Protein AF-A5AGF2-F1 (afdb_monomer_lite)

Sequence (109 aa):
MPPEKVEVFKSLEGWASEWVLPLLKPVEQLWQPQDFLPDPTQPFDAFSEQVRELRDRTAELPDEYFVVLVGDMITEDALLTYQTMINTLDGVRDETGASASPWAKWTRS

Secondary structure (DSSP, 8-state):
--GGGHHHHHHTHHHHHHHTGGGSPPGGGS--GGGGS--TTS-HHHHHHHHHHHHHHHTTS-HHHHHHHHHHHHHHHTHHHHHHHHTTSTTTS-SSSS--SHHHHHHH-

InterPro domains:
  IPR005067 Fatty acid desaturase, type 2 [PF03405] (4-108)
  IPR005067 Fatty acid desaturase, type 2 [PTHR31155] (1-108)
  IPR009078 Ferritin-like superfamily [SSF47240] (1-108)
  IPR012348 Ribonucleotide reductase-like [G3DSA:1.10.620.20] (1-109)

Foldseek 3Di:
DPLVCLVVLVVCLVVCVVPVVVVDDDPVPDDDPCVVAQNPVDPPVSSVVRVVVVVVVCVPDDVVVVVVVVVVVVVVVCLVVVLVVLLVDRNLHDPPCDDPGSSSVSSVD

Structure (mmCIF, N/CA/C/O backbone):
data_AF-A5AGF2-F1
#
_entry.id   AF-A5AGF2-F1
#
loop_
_atom_site.group_PDB
_atom_site.id
_atom_site.type_symbol
_atom_site.label_atom_id
_atom_site.label_alt_id
_atom_site.label_comp_id
_atom_site.label_asym_id
_atom_site.label_entity_id
_atom_site.label_seq_id
_atom_site.pdbx_PDB_ins_code
_atom_site.Cartn_x
_atom_site.Cartn_y
_atom_site.Cartn_z
_atom_site.occupancy
_atom_site.B_iso_or_equiv
_atom_site.auth_seq_id
_atom_site.auth_comp_id
_atom_site.auth_asym_id
_atom_site.auth_atom_id
_atom_site.pdbx_PDB_model_num
ATOM 1 N N . MET A 1 1 ? -24.338 7.109 9.616 1.00 84.88 1 MET A N 1
ATOM 2 C CA . MET A 1 1 ? -24.878 5.877 10.256 1.00 84.88 1 MET A CA 1
ATOM 3 C C . MET A 1 1 ? -25.708 6.270 11.483 1.00 84.88 1 MET A C 1
ATOM 5 O O . MET A 1 1 ? -25.451 7.356 11.989 1.00 84.88 1 MET A O 1
ATOM 9 N N . PRO A 1 2 ? -26.701 5.491 11.971 1.00 92.25 2 PRO A N 1
ATOM 10 C CA . PRO A 1 2 ? -27.336 5.806 13.255 1.00 92.25 2 PRO A CA 1
ATOM 11 C C . PRO A 1 2 ? -26.282 5.913 14.376 1.00 92.25 2 PRO A C 1
ATOM 13 O O . PRO A 1 2 ? -25.438 5.012 14.454 1.00 92.25 2 PRO A O 1
ATOM 16 N N . PRO A 1 3 ? -26.276 6.981 15.199 1.00 88.88 3 PRO A N 1
ATOM 17 C CA . PRO A 1 3 ? -25.204 7.243 16.166 1.00 88.88 3 PRO A CA 1
ATOM 18 C C . PRO A 1 3 ? -24.937 6.085 17.132 1.00 88.88 3 PRO A C 1
ATOM 20 O O . PRO A 1 3 ? -23.791 5.810 17.473 1.00 88.88 3 PRO A O 1
ATOM 23 N N . GLU A 1 4 ? -25.974 5.350 17.522 1.00 91.00 4 GLU A N 1
ATOM 24 C CA . GLU A 1 4 ? -25.879 4.196 18.415 1.00 91.00 4 GLU A CA 1
ATOM 25 C C . GLU A 1 4 ? -25.032 3.047 17.847 1.00 91.00 4 GLU A C 1
ATOM 27 O O . GLU A 1 4 ? -24.472 2.258 18.605 1.00 91.00 4 GLU A O 1
ATOM 32 N N . LYS A 1 5 ? -24.886 2.956 16.519 1.00 93.44 5 LYS A N 1
ATOM 33 C CA . LYS A 1 5 ? -24.078 1.912 15.875 1.00 93.44 5 LYS A CA 1
ATOM 34 C C . LYS A 1 5 ? -22.581 2.213 15.889 1.00 93.44 5 LYS A C 1
ATOM 36 O O . LYS A 1 5 ? -21.794 1.296 15.686 1.00 93.44 5 LYS A O 1
ATOM 41 N N . VAL A 1 6 ? -22.177 3.452 16.174 1.00 93.38 6 VAL A N 1
ATOM 42 C CA . VAL A 1 6 ? -20.759 3.813 16.334 1.00 93.38 6 VAL A CA 1
ATOM 43 C C . VAL A 1 6 ? -20.131 3.038 17.496 1.00 93.38 6 VAL A C 1
ATOM 45 O O . VAL A 1 6 ? -19.002 2.564 17.386 1.00 93.38 6 VAL A O 1
ATOM 48 N N . GLU A 1 7 ? -20.887 2.822 18.575 1.00 93.69 7 GLU A N 1
ATOM 49 C CA . GLU A 1 7 ? -20.408 2.088 19.753 1.00 93.69 7 GLU A CA 1
ATOM 50 C C . GLU A 1 7 ? -20.056 0.625 19.430 1.00 93.69 7 GLU A C 1
ATOM 52 O O . GLU A 1 7 ? -19.186 0.041 20.073 1.00 93.69 7 GLU A O 1
ATOM 57 N N . VAL A 1 8 ? -20.653 0.042 18.381 1.00 95.94 8 VAL A N 1
ATOM 58 C CA . VAL A 1 8 ? -20.295 -1.304 17.911 1.00 95.94 8 VAL A CA 1
ATOM 59 C C . VAL A 1 8 ? -18.831 -1.341 17.470 1.00 95.94 8 VAL A C 1
ATOM 61 O O . VAL A 1 8 ? -18.080 -2.194 17.935 1.00 95.94 8 VAL A O 1
ATOM 64 N N . PHE A 1 9 ? -18.388 -0.390 16.644 1.00 96.06 9 PHE A N 1
ATOM 65 C CA . PHE A 1 9 ? -16.995 -0.325 16.177 1.00 96.06 9 PHE A CA 1
ATOM 66 C C . PHE A 1 9 ? -16.012 -0.074 17.316 1.00 96.06 9 PHE A C 1
ATOM 68 O O . PHE A 1 9 ? -14.926 -0.653 17.331 1.00 96.06 9 PHE A O 1
ATOM 75 N N . LYS A 1 10 ? -16.424 0.712 18.313 1.00 94.50 10 LYS A N 1
ATOM 76 C CA . LYS A 1 10 ? -15.644 0.922 19.531 1.00 94.50 10 LYS A CA 1
ATOM 77 C C . LYS A 1 10 ? -15.493 -0.367 20.344 1.00 94.50 10 LYS A C 1
ATOM 79 O O . LYS A 1 10 ? -14.389 -0.716 20.748 1.00 94.50 10 LYS A O 1
ATOM 84 N N . SER A 1 11 ? -16.574 -1.128 20.526 1.00 96.69 11 SER A N 1
ATOM 85 C CA . SER A 1 11 ? -16.515 -2.431 21.209 1.00 96.69 11 SER A CA 1
ATOM 86 C C . SER A 1 11 ? -15.683 -3.481 20.462 1.00 96.69 11 SER A C 1
ATOM 88 O O . SER A 1 11 ? -15.153 -4.401 21.083 1.00 96.69 11 SER A O 1
ATOM 90 N N . LEU A 1 12 ? -15.525 -3.329 19.143 1.00 97.75 12 LEU A N 1
ATOM 91 C CA . LEU A 1 12 ? -14.740 -4.222 18.292 1.00 97.75 12 LEU A CA 1
ATOM 92 C C . LEU A 1 12 ? -13.247 -3.873 18.229 1.00 97.75 12 LEU A C 1
ATOM 94 O O . LEU A 1 12 ? -12.500 -4.612 17.595 1.00 97.75 12 LEU A O 1
ATOM 98 N N . GLU A 1 13 ? -12.767 -2.810 18.877 1.00 97.25 13 GLU A N 1
ATOM 99 C CA . GLU A 1 13 ? -11.347 -2.431 18.805 1.00 97.25 13 GLU A CA 1
ATOM 100 C C . GLU A 1 13 ? -10.405 -3.538 19.312 1.00 97.25 13 GLU A C 1
ATOM 102 O O . GLU A 1 13 ? -9.355 -3.788 18.714 1.00 97.25 13 GLU A O 1
ATOM 107 N N . GLY A 1 14 ? -10.788 -4.256 20.373 1.00 98.00 14 GLY A N 1
ATOM 108 C CA . GLY A 1 14 ? -10.016 -5.406 20.859 1.00 98.00 14 GLY A CA 1
ATOM 109 C C . GLY A 1 14 ? -9.911 -6.509 19.803 1.00 98.00 14 GLY A C 1
ATOM 110 O O . GLY A 1 14 ? -8.816 -6.979 19.501 1.00 98.00 14 GLY A O 1
ATOM 111 N N . TRP A 1 15 ? -11.039 -6.841 19.169 1.00 98.25 15 TRP A N 1
ATOM 112 C CA . TRP A 1 15 ? -11.088 -7.806 18.072 1.00 98.25 15 TRP A CA 1
ATOM 113 C C . TRP A 1 15 ? -10.267 -7.341 16.861 1.00 98.25 15 TRP A C 1
ATOM 115 O O . TRP A 1 15 ? -9.486 -8.114 16.318 1.00 98.25 15 TRP A O 1
ATOM 125 N N . ALA A 1 16 ? -10.376 -6.073 16.462 1.00 97.94 16 ALA A N 1
ATOM 126 C CA . ALA A 1 16 ? -9.622 -5.525 15.337 1.00 97.94 16 ALA A CA 1
ATOM 127 C C . ALA A 1 16 ? -8.109 -5.570 15.592 1.00 97.94 16 ALA A C 1
ATOM 129 O O . ALA A 1 16 ? -7.326 -5.886 14.698 1.00 97.94 16 ALA A O 1
ATOM 130 N N . SER A 1 17 ? -7.698 -5.309 16.832 1.00 97.75 17 SER A N 1
ATOM 131 C CA . SER A 1 17 ? -6.295 -5.400 17.233 1.00 97.75 17 SER A CA 1
ATOM 132 C C . SER A 1 17 ? -5.753 -6.828 17.133 1.00 97.75 17 SER A C 1
ATOM 134 O O . SER A 1 17 ? -4.603 -7.009 16.748 1.00 97.75 17 SER A O 1
ATOM 136 N N . GLU A 1 18 ? -6.568 -7.831 17.466 1.00 98.25 18 GLU A N 1
ATOM 137 C CA . GLU A 1 18 ? -6.171 -9.244 17.467 1.00 98.25 18 GLU A CA 1
ATOM 138 C C . GLU A 1 18 ? -6.290 -9.911 16.087 1.00 98.25 18 GLU A C 1
ATOM 140 O O . GLU A 1 18 ? -5.510 -10.806 15.778 1.00 98.25 18 GLU A O 1
ATOM 145 N N . TRP A 1 19 ? -7.235 -9.483 15.246 1.00 97.94 19 TRP A N 1
ATOM 146 C CA . TRP A 1 19 ? -7.586 -10.210 14.018 1.00 97.94 19 TRP A CA 1
ATOM 147 C C . TRP A 1 19 ? -7.404 -9.413 12.727 1.00 97.94 19 TRP A C 1
ATOM 149 O O . TRP A 1 19 ? -7.201 -10.020 11.679 1.00 97.94 19 TRP A O 1
ATOM 159 N N . VAL A 1 20 ? -7.462 -8.079 12.776 1.00 97.56 20 VAL A N 1
ATOM 160 C CA . VAL A 1 20 ? -7.318 -7.228 11.580 1.00 97.56 20 VAL A CA 1
ATOM 161 C C . VAL A 1 20 ? -5.884 -6.734 11.445 1.00 97.56 20 VAL A C 1
ATOM 163 O O . VAL A 1 20 ? -5.257 -6.960 10.414 1.00 97.56 20 VAL A O 1
ATOM 166 N N . LEU A 1 21 ? -5.327 -6.111 12.489 1.00 97.44 21 LEU A N 1
ATOM 167 C CA . LEU A 1 21 ? -3.961 -5.576 12.434 1.00 97.44 21 LEU A CA 1
ATOM 168 C C . LEU A 1 21 ? -2.892 -6.628 12.096 1.00 97.44 21 LEU A C 1
ATOM 170 O O . LEU A 1 21 ? -1.983 -6.286 11.344 1.00 97.44 21 LEU A O 1
ATOM 174 N N . PRO A 1 22 ? -2.979 -7.894 12.550 1.00 97.25 22 PRO A N 1
ATOM 175 C CA . PRO A 1 22 ? -1.981 -8.902 12.184 1.00 97.25 22 PRO A CA 1
ATOM 176 C C . PRO A 1 22 ? -1.987 -9.323 10.709 1.00 97.25 22 PRO A C 1
ATOM 178 O O . PRO A 1 22 ? -1.088 -10.047 10.290 1.00 97.25 22 PRO A O 1
ATOM 181 N N . LEU A 1 23 ? -2.976 -8.894 9.915 1.00 97.00 23 LEU A N 1
ATOM 182 C CA . LEU A 1 23 ? -2.961 -9.078 8.460 1.00 97.00 23 LEU A CA 1
ATOM 183 C C . LEU A 1 23 ? -1.985 -8.113 7.769 1.00 97.00 23 LEU A C 1
ATOM 185 O O . LEU A 1 23 ? -1.564 -8.378 6.641 1.00 97.00 23 LEU A O 1
ATOM 189 N N . LEU A 1 24 ? -1.613 -7.013 8.435 1.00 96.94 24 LEU A N 1
ATOM 190 C CA . LEU A 1 24 ? -0.576 -6.102 7.966 1.00 96.94 24 LEU A CA 1
ATOM 191 C C . LEU A 1 24 ? 0.787 -6.771 8.115 1.00 96.94 24 LEU A C 1
ATOM 193 O O . LEU A 1 24 ? 1.145 -7.278 9.181 1.00 96.94 24 LEU A O 1
ATOM 197 N N . LYS A 1 25 ? 1.575 -6.743 7.043 1.00 96.38 25 LYS A N 1
ATOM 198 C CA . LYS A 1 25 ? 2.961 -7.197 7.108 1.00 96.38 25 LYS A CA 1
ATOM 199 C C . LYS A 1 25 ? 3.819 -6.130 7.796 1.00 96.38 25 LYS A C 1
ATOM 201 O O . LYS A 1 25 ? 3.633 -4.947 7.513 1.00 96.38 25 LYS A O 1
ATOM 206 N N . PRO A 1 26 ? 4.779 -6.523 8.652 1.00 95.56 26 PRO A N 1
ATOM 207 C CA . PRO A 1 26 ? 5.775 -5.595 9.177 1.00 95.56 26 PRO A CA 1
ATOM 208 C C . PRO A 1 26 ? 6.521 -4.891 8.040 1.00 95.56 26 PRO A C 1
ATOM 210 O O . PRO A 1 26 ? 6.824 -5.525 7.027 1.00 95.56 26 PRO A O 1
ATOM 213 N N . VAL A 1 27 ? 6.848 -3.609 8.222 1.00 95.75 27 VAL A N 1
ATOM 214 C CA . VAL A 1 27 ? 7.501 -2.776 7.195 1.00 95.75 27 VAL A CA 1
ATOM 215 C C . VAL A 1 27 ? 8.811 -3.402 6.721 1.00 95.75 27 VAL A C 1
ATOM 217 O O . VAL A 1 27 ? 9.106 -3.411 5.532 1.00 95.75 27 VAL A O 1
ATOM 220 N N . GLU A 1 28 ? 9.559 -4.015 7.633 1.00 96.12 28 GLU A N 1
ATOM 221 C CA . GLU A 1 28 ? 10.842 -4.668 7.367 1.00 96.12 28 GLU A CA 1
ATOM 222 C C . GLU A 1 28 ? 10.707 -5.947 6.522 1.00 96.12 28 GLU A C 1
ATOM 224 O O . GLU A 1 28 ? 11.706 -6.478 6.042 1.00 96.12 28 GLU A O 1
ATOM 229 N N . GLN A 1 29 ? 9.486 -6.466 6.362 1.00 96.00 29 GLN A N 1
ATOM 230 C CA . GLN A 1 29 ? 9.167 -7.637 5.539 1.00 96.00 29 GLN A CA 1
ATOM 231 C C . GLN A 1 29 ? 8.441 -7.264 4.238 1.00 96.00 29 GLN A C 1
ATOM 233 O O . GLN A 1 29 ? 8.117 -8.154 3.445 1.00 96.00 29 GLN A O 1
ATOM 238 N N . LEU A 1 30 ? 8.135 -5.980 4.026 1.00 97.00 30 LEU A N 1
ATOM 239 C CA . LEU A 1 30 ? 7.528 -5.492 2.794 1.00 97.00 30 LEU A CA 1
ATOM 240 C C . LEU A 1 30 ? 8.595 -5.301 1.721 1.00 97.00 30 LEU A C 1
ATOM 242 O O . LEU A 1 30 ? 9.660 -4.743 1.979 1.00 97.00 30 LEU A O 1
ATOM 246 N N . TRP A 1 31 ? 8.263 -5.720 0.502 1.00 97.88 31 TRP A N 1
ATOM 247 C CA . TRP A 1 31 ? 9.015 -5.301 -0.672 1.00 97.88 31 TRP A CA 1
ATOM 248 C C . TRP A 1 31 ? 8.870 -3.786 -0.853 1.00 97.88 31 TRP A C 1
ATOM 250 O O . TRP A 1 31 ? 7.844 -3.201 -0.499 1.00 97.88 31 TRP A O 1
ATOM 260 N N . GLN A 1 32 ? 9.896 -3.159 -1.409 1.00 97.31 32 GLN A N 1
ATOM 261 C CA . GLN A 1 32 ? 9.907 -1.745 -1.764 1.00 97.31 32 GLN A CA 1
ATOM 262 C C . GLN A 1 32 ? 9.991 -1.591 -3.285 1.00 97.31 32 GLN A C 1
ATOM 264 O O . GLN A 1 32 ? 10.542 -2.465 -3.955 1.00 97.31 32 GLN A O 1
ATOM 269 N N . PRO A 1 33 ? 9.500 -0.483 -3.871 1.00 97.44 33 PRO A N 1
ATOM 270 C CA . PRO A 1 33 ? 9.556 -0.281 -5.321 1.00 97.44 33 PRO A CA 1
ATOM 271 C C . PRO A 1 33 ? 10.961 -0.459 -5.910 1.00 97.44 33 PRO A C 1
ATOM 273 O O . PRO A 1 33 ? 11.115 -1.005 -6.999 1.00 97.44 33 PRO A O 1
ATOM 276 N N . GLN A 1 34 ? 11.993 -0.058 -5.162 1.00 96.94 34 GLN A N 1
ATOM 277 C CA . GLN A 1 34 ? 13.385 -0.188 -5.586 1.00 96.94 34 GLN A CA 1
ATOM 278 C C . GLN A 1 34 ? 13.833 -1.647 -5.788 1.00 96.94 34 GLN A C 1
ATOM 280 O O . GLN A 1 34 ? 14.729 -1.873 -6.597 1.00 96.94 34 GLN A O 1
ATOM 285 N N . ASP A 1 35 ? 13.191 -2.626 -5.138 1.00 97.12 35 ASP A N 1
ATOM 286 C CA . ASP A 1 35 ? 13.493 -4.056 -5.316 1.00 97.12 35 ASP A CA 1
ATOM 287 C C . ASP A 1 35 ? 13.181 -4.545 -6.744 1.00 97.12 35 ASP A C 1
ATOM 289 O O . ASP A 1 35 ? 13.708 -5.567 -7.184 1.00 97.12 35 ASP A O 1
ATOM 293 N N . PHE A 1 36 ? 12.331 -3.816 -7.478 1.00 97.69 36 PHE A N 1
ATOM 294 C CA . PHE A 1 36 ? 11.879 -4.160 -8.830 1.00 97.69 36 PHE A CA 1
ATOM 295 C C . PHE A 1 36 ? 12.288 -3.137 -9.897 1.00 97.69 36 PHE A C 1
ATOM 297 O O . PHE A 1 36 ? 11.932 -3.296 -11.067 1.00 97.69 36 PHE A O 1
ATOM 304 N N . LEU A 1 37 ? 13.024 -2.090 -9.519 1.00 98.00 37 LEU A N 1
ATOM 305 C CA . LEU A 1 37 ? 13.448 -1.022 -10.420 1.00 98.00 37 LEU A CA 1
ATOM 306 C C . LEU A 1 37 ? 14.966 -1.045 -10.635 1.00 98.00 37 LEU A C 1
ATOM 308 O O . LEU A 1 37 ? 15.700 -1.499 -9.756 1.00 98.00 37 LEU A O 1
ATOM 312 N N . PRO A 1 38 ? 15.454 -0.521 -11.777 1.00 98.12 38 PRO A N 1
ATOM 313 C CA . PRO A 1 38 ? 16.878 -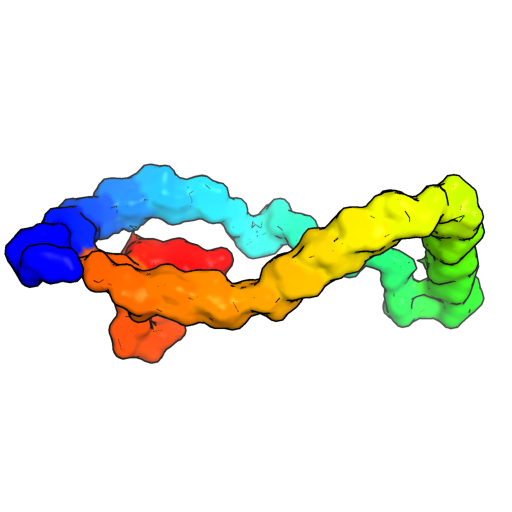0.280 -11.971 1.00 98.12 38 PRO A CA 1
ATOM 314 C C . PRO A 1 38 ? 17.475 0.501 -10.796 1.00 98.12 38 PRO A C 1
ATOM 316 O O . PRO A 1 38 ? 16.864 1.458 -10.316 1.00 98.12 38 PRO A O 1
ATOM 319 N N . ASP A 1 39 ? 18.652 0.089 -10.333 1.00 97.56 39 ASP A N 1
ATOM 320 C CA . ASP A 1 39 ? 19.289 0.637 -9.133 1.00 97.56 39 ASP A CA 1
ATOM 321 C C . ASP A 1 39 ? 20.098 1.903 -9.472 1.00 97.56 39 ASP A C 1
ATOM 323 O O . ASP A 1 39 ? 21.181 1.801 -10.062 1.00 97.56 39 ASP A O 1
ATOM 327 N N . PRO A 1 40 ? 19.616 3.107 -9.101 1.00 97.19 40 PRO A N 1
ATOM 328 C CA . PRO A 1 40 ? 20.281 4.362 -9.441 1.00 97.19 40 PRO A CA 1
ATOM 329 C C . PRO A 1 40 ? 21.544 4.616 -8.607 1.00 97.19 40 PRO A C 1
ATOM 331 O O . PRO A 1 40 ? 22.246 5.596 -8.852 1.00 97.19 40 PRO A O 1
ATOM 334 N N . THR A 1 41 ? 21.832 3.779 -7.603 1.00 97.44 41 THR A N 1
ATOM 335 C CA . THR A 1 41 ? 23.034 3.902 -6.768 1.00 97.44 41 THR A CA 1
ATOM 336 C C . THR A 1 41 ? 24.261 3.238 -7.399 1.00 97.44 41 THR A C 1
ATOM 338 O O . THR A 1 41 ? 25.390 3.493 -6.969 1.00 97.44 41 THR A O 1
ATOM 341 N N . GLN A 1 42 ? 24.064 2.421 -8.441 1.00 96.75 42 GLN A N 1
ATOM 342 C CA . GLN A 1 42 ? 25.144 1.799 -9.204 1.00 96.75 42 GLN A CA 1
ATOM 343 C C . GLN A 1 42 ? 25.885 2.814 -10.088 1.00 96.75 42 GLN A C 1
ATOM 345 O O . GLN A 1 42 ? 25.366 3.894 -10.383 1.00 96.75 42 GLN A O 1
ATOM 350 N N . PRO A 1 43 ? 27.103 2.482 -10.563 1.00 98.06 43 PRO A N 1
ATOM 351 C CA . PRO A 1 43 ? 27.777 3.284 -11.575 1.00 98.06 43 PRO A CA 1
ATOM 352 C C . PRO A 1 43 ? 26.873 3.543 -12.786 1.00 98.06 43 PRO A C 1
ATOM 354 O O . PRO A 1 43 ? 26.121 2.663 -13.205 1.00 98.06 43 PRO A O 1
ATOM 357 N N . PHE A 1 44 ? 26.992 4.741 -13.363 1.00 97.38 44 PHE A N 1
ATOM 358 C CA . PHE A 1 44 ? 26.110 5.231 -14.428 1.00 97.38 44 PHE A CA 1
ATOM 359 C C . PHE A 1 44 ? 25.905 4.229 -15.571 1.00 97.38 44 PHE A C 1
ATOM 361 O O . PHE A 1 44 ? 24.774 4.040 -16.016 1.00 97.38 44 PHE A O 1
ATOM 368 N N . ASP A 1 45 ? 26.971 3.561 -16.015 1.00 98.06 45 ASP A N 1
ATOM 369 C CA . ASP A 1 45 ? 26.899 2.594 -17.114 1.00 98.06 45 ASP A CA 1
ATOM 370 C C . ASP A 1 45 ? 26.040 1.369 -16.754 1.00 98.06 45 ASP A C 1
ATOM 372 O O . ASP A 1 45 ? 25.243 0.920 -17.573 1.00 98.06 45 ASP A O 1
ATOM 376 N N . ALA A 1 46 ? 26.139 0.870 -15.516 1.00 97.75 46 ALA A N 1
ATOM 377 C CA . ALA A 1 46 ? 25.380 -0.291 -15.047 1.00 97.75 46 ALA A CA 1
ATOM 378 C C . ALA A 1 46 ? 23.889 0.032 -14.859 1.00 97.75 46 ALA A C 1
ATOM 380 O O . ALA A 1 46 ? 23.030 -0.722 -15.315 1.00 97.75 46 ALA A O 1
ATOM 381 N N . PHE A 1 47 ? 23.575 1.186 -14.260 1.00 98.12 47 PHE A N 1
ATOM 382 C CA . PHE A 1 47 ? 22.197 1.677 -14.177 1.00 98.12 47 PHE A CA 1
ATOM 383 C C . PHE A 1 47 ? 21.597 1.891 -15.574 1.00 98.12 47 PHE A C 1
ATOM 385 O O . PHE A 1 47 ? 20.478 1.461 -15.853 1.00 98.12 47 PHE A O 1
ATOM 392 N N . SER A 1 48 ? 22.359 2.512 -16.479 1.00 98.25 48 SER A N 1
ATOM 393 C CA . SER A 1 48 ? 21.916 2.776 -17.851 1.00 98.25 48 SER A CA 1
ATOM 394 C C . SER A 1 48 ? 21.645 1.493 -18.634 1.00 98.25 48 SER A C 1
ATOM 396 O O . SER A 1 48 ? 20.709 1.464 -19.434 1.00 98.25 48 SER A O 1
ATOM 398 N N . GLU A 1 49 ? 22.423 0.433 -18.399 1.00 98.44 49 GLU A N 1
ATOM 399 C CA . GLU A 1 49 ? 22.170 -0.884 -18.987 1.00 98.44 49 GLU A CA 1
ATOM 400 C C . GLU A 1 49 ? 20.847 -1.473 -18.493 1.00 98.44 49 GLU A C 1
ATOM 402 O O . GLU A 1 49 ? 19.994 -1.815 -19.304 1.00 98.44 49 GLU A O 1
ATOM 407 N N . GLN A 1 50 ? 20.610 -1.489 -17.178 1.00 98.38 50 GLN A N 1
ATOM 408 C CA . GLN A 1 50 ? 19.353 -1.992 -16.605 1.00 98.38 50 GLN A CA 1
ATOM 409 C C . GLN A 1 50 ? 18.128 -1.226 -17.133 1.00 98.38 50 GLN A C 1
ATOM 411 O O . GLN A 1 50 ? 17.084 -1.818 -17.421 1.00 98.38 50 GLN A O 1
ATOM 416 N N . VAL A 1 51 ? 18.249 0.097 -17.299 1.00 98.19 51 VAL A N 1
ATOM 417 C CA . VAL A 1 51 ? 17.200 0.928 -17.911 1.00 98.19 51 VAL A CA 1
ATOM 418 C C . VAL A 1 51 ? 16.986 0.554 -19.379 1.00 98.19 51 VAL A C 1
ATOM 420 O O . VAL A 1 51 ? 15.837 0.482 -19.820 1.00 98.19 51 VAL A O 1
ATOM 423 N N . ARG A 1 52 ? 18.055 0.306 -20.145 1.00 98.12 52 ARG A N 1
ATOM 424 C CA . ARG A 1 52 ? 17.950 -0.138 -21.542 1.00 98.12 52 ARG A CA 1
ATOM 425 C C . ARG A 1 52 ? 17.247 -1.490 -21.635 1.00 98.12 52 ARG A C 1
ATOM 427 O O . ARG A 1 52 ? 16.261 -1.592 -22.354 1.00 98.12 52 ARG A O 1
ATOM 434 N N . GLU A 1 53 ? 17.665 -2.473 -20.844 1.00 97.62 53 GLU A N 1
ATOM 435 C CA . GLU A 1 53 ? 17.059 -3.810 -20.808 1.00 97.62 53 GLU A CA 1
ATOM 436 C C . GLU A 1 53 ? 15.570 -3.782 -20.431 1.00 97.62 53 GLU A C 1
ATOM 438 O O . GLU A 1 53 ? 14.770 -4.581 -20.925 1.00 97.62 53 GLU A O 1
ATOM 443 N N . LEU A 1 54 ? 15.163 -2.875 -19.537 1.00 97.44 54 LEU A N 1
ATOM 444 C CA . LEU A 1 54 ? 13.748 -2.651 -19.239 1.00 97.44 54 LEU A CA 1
ATOM 445 C C . LEU A 1 54 ? 13.010 -2.142 -20.481 1.00 97.44 54 LEU A C 1
ATOM 447 O O . LEU A 1 54 ? 11.988 -2.714 -20.854 1.00 97.44 54 LEU A O 1
ATOM 451 N N . ARG A 1 55 ? 13.537 -1.107 -21.144 1.00 97.56 55 ARG A N 1
ATOM 452 C CA . ARG A 1 55 ? 12.913 -0.502 -22.331 1.00 97.56 55 ARG A CA 1
ATOM 453 C C . ARG A 1 55 ? 12.810 -1.485 -23.496 1.00 97.56 55 ARG A C 1
ATOM 455 O O . ARG A 1 55 ? 11.764 -1.545 -24.140 1.00 97.56 55 ARG A O 1
ATOM 462 N N . ASP A 1 56 ? 13.850 -2.278 -23.725 1.00 97.31 56 ASP A N 1
ATOM 463 C CA . ASP A 1 56 ? 13.889 -3.260 -24.809 1.00 97.31 56 ASP A CA 1
ATOM 464 C C . ASP A 1 56 ? 12.813 -4.337 -24.617 1.00 97.31 56 ASP A C 1
ATOM 466 O O . ASP A 1 56 ? 12.073 -4.638 -25.550 1.00 97.31 56 ASP A O 1
ATOM 470 N N . ARG A 1 57 ? 12.624 -4.838 -23.387 1.00 96.00 57 ARG A N 1
ATOM 471 C CA . ARG A 1 57 ? 11.533 -5.781 -23.068 1.00 96.00 57 ARG A CA 1
ATOM 472 C C . ARG A 1 57 ? 10.148 -5.164 -23.242 1.00 96.00 57 ARG A C 1
ATOM 474 O O . ARG A 1 57 ? 9.214 -5.855 -23.634 1.00 96.00 57 ARG A O 1
ATOM 481 N N . THR A 1 58 ? 10.000 -3.873 -22.948 1.00 95.62 58 THR A N 1
ATOM 482 C CA . THR A 1 58 ? 8.710 -3.186 -23.108 1.00 95.62 58 THR A CA 1
ATOM 483 C C . THR A 1 58 ? 8.352 -2.897 -24.565 1.00 95.62 58 THR A C 1
ATOM 485 O O . THR A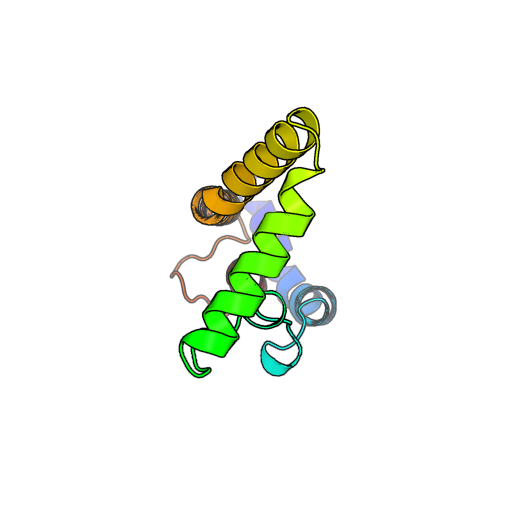 1 58 ? 7.177 -2.694 -24.850 1.00 95.62 58 THR A O 1
ATOM 488 N N . ALA A 1 59 ? 9.321 -2.906 -25.488 1.00 94.31 59 ALA A N 1
ATOM 489 C CA . ALA A 1 59 ? 9.088 -2.601 -26.902 1.00 94.31 59 ALA A CA 1
ATOM 490 C C . ALA A 1 59 ? 8.219 -3.648 -27.623 1.00 94.31 59 ALA A C 1
ATOM 492 O O . ALA A 1 59 ? 7.625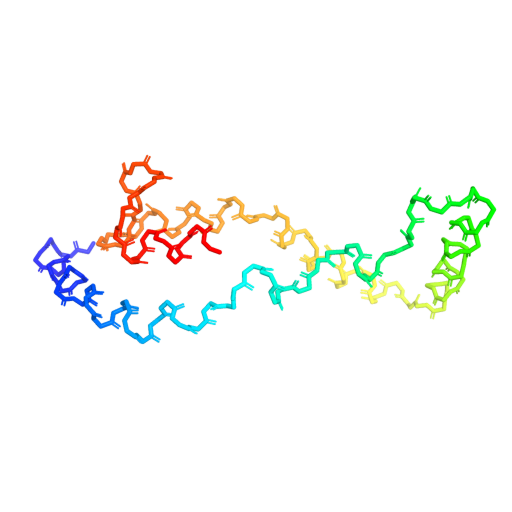 -3.343 -28.653 1.00 94.31 59 ALA A O 1
ATOM 493 N N . GLU A 1 60 ? 8.140 -4.868 -27.086 1.00 92.56 60 GLU A N 1
ATOM 494 C CA . GLU A 1 60 ? 7.321 -5.957 -27.633 1.00 92.56 60 GLU A CA 1
ATOM 495 C C . GLU A 1 60 ? 5.913 -6.025 -27.013 1.00 92.56 60 GLU A C 1
ATOM 497 O O . GLU A 1 60 ? 5.109 -6.878 -27.396 1.00 92.56 60 GLU A O 1
ATOM 502 N N . LEU A 1 61 ? 5.593 -5.146 -26.054 1.00 96.56 61 LEU A N 1
ATOM 503 C CA . LEU A 1 61 ? 4.275 -5.111 -25.424 1.00 96.56 61 LEU A CA 1
ATOM 504 C C . LEU A 1 61 ? 3.275 -4.319 -26.285 1.00 96.56 61 LEU A C 1
ATOM 506 O O . LEU A 1 61 ? 3.618 -3.250 -26.788 1.00 96.56 61 LEU A O 1
ATOM 510 N N . PRO A 1 62 ? 2.033 -4.811 -26.446 1.00 97.88 62 PRO A N 1
ATOM 511 C CA . PRO A 1 62 ? 1.017 -4.133 -27.245 1.00 97.88 62 PRO A CA 1
ATOM 512 C C . PRO A 1 62 ? 0.472 -2.885 -26.536 1.00 97.88 62 PRO A C 1
ATOM 514 O O . PRO A 1 62 ? 0.403 -2.833 -25.307 1.00 97.88 62 PRO A O 1
ATOM 517 N N . ASP A 1 63 ? 0.005 -1.902 -27.304 1.00 97.88 63 ASP A N 1
ATOM 518 C CA . ASP A 1 63 ? -0.545 -0.653 -26.761 1.00 97.88 63 ASP A CA 1
ATOM 519 C C . ASP A 1 63 ? -1.752 -0.898 -25.844 1.00 97.88 63 ASP A C 1
ATOM 521 O O . ASP A 1 63 ? -1.908 -0.229 -24.822 1.00 97.88 63 ASP A O 1
ATOM 525 N N . GLU A 1 64 ? -2.586 -1.898 -26.146 1.00 98.00 64 GLU A N 1
ATOM 526 C CA . GLU A 1 64 ? -3.734 -2.269 -25.315 1.00 98.00 64 GLU A CA 1
ATOM 527 C C . GLU A 1 64 ? -3.314 -2.681 -23.899 1.00 98.00 64 GLU A C 1
ATOM 529 O O . GLU A 1 64 ? -4.041 -2.417 -22.940 1.00 98.00 64 GLU A O 1
ATOM 534 N N . TYR A 1 65 ? -2.130 -3.2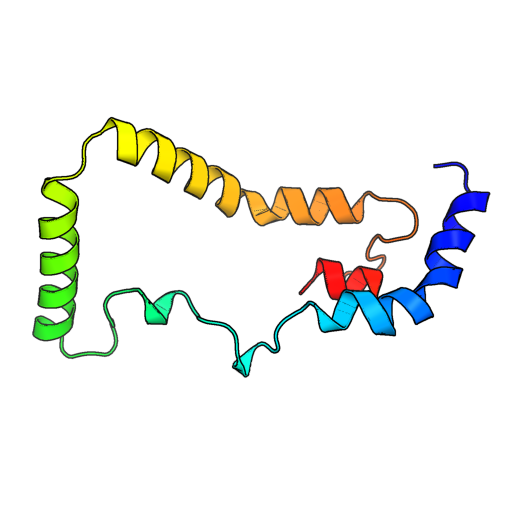82 -23.751 1.00 98.06 65 TYR A N 1
ATOM 535 C CA . TYR A 1 65 ? -1.570 -3.597 -22.440 1.00 98.06 65 TYR A CA 1
ATOM 536 C C . TYR A 1 65 ? -1.234 -2.316 -21.673 1.00 98.06 65 TYR A C 1
ATOM 538 O O . TYR A 1 65 ? -1.603 -2.181 -20.507 1.00 98.06 65 TYR A O 1
ATOM 546 N N . PHE A 1 66 ? -0.597 -1.343 -22.331 1.00 97.81 66 PHE A N 1
ATOM 547 C CA . PHE A 1 66 ? -0.266 -0.062 -21.707 1.00 97.81 66 PHE A CA 1
ATOM 548 C C . PHE A 1 66 ? -1.498 0.764 -21.351 1.00 97.81 66 PHE A C 1
ATOM 550 O O . PHE A 1 66 ? -1.482 1.434 -20.325 1.00 97.81 66 PHE A O 1
ATOM 557 N N . VAL A 1 67 ? -2.577 0.699 -22.135 1.00 98.38 67 VAL A N 1
ATOM 558 C CA . VAL A 1 67 ? -3.839 1.377 -21.795 1.00 98.38 67 VAL A CA 1
ATOM 559 C C . VAL A 1 67 ? -4.365 0.897 -20.443 1.00 98.38 67 VAL A C 1
ATOM 561 O O . VAL A 1 67 ? -4.716 1.721 -19.599 1.00 98.38 67 VAL A O 1
ATOM 564 N N . VAL A 1 68 ? -4.391 -0.420 -20.224 1.00 98.38 68 VAL A N 1
ATOM 565 C CA . VAL A 1 68 ? -4.836 -0.994 -18.947 1.00 98.38 68 VAL A CA 1
ATOM 566 C C . VAL A 1 68 ? -3.840 -0.661 -17.838 1.00 98.38 68 VAL A C 1
ATOM 568 O O . VAL A 1 68 ? -4.243 -0.123 -16.814 1.00 98.38 68 VAL A O 1
ATOM 571 N N . LEU A 1 69 ? -2.540 -0.872 -18.069 1.00 98.12 69 LEU A N 1
ATOM 572 C CA . LEU A 1 69 ? -1.503 -0.629 -17.063 1.00 98.12 69 LEU A CA 1
ATOM 573 C C . LEU A 1 69 ? -1.457 0.836 -16.596 1.00 98.12 69 LEU A C 1
ATOM 575 O O . LEU A 1 69 ? -1.296 1.109 -15.410 1.00 98.12 69 LEU A O 1
ATOM 579 N N . VAL A 1 70 ? -1.596 1.791 -17.518 1.00 98.25 70 VAL A N 1
ATOM 580 C CA . VAL A 1 70 ? -1.637 3.222 -17.185 1.00 98.25 70 VAL A CA 1
ATOM 581 C C . VAL A 1 70 ? -2.928 3.567 -16.448 1.00 98.25 70 VAL A C 1
ATOM 583 O O . VAL A 1 70 ? -2.890 4.367 -15.517 1.00 98.25 70 VAL A O 1
ATOM 586 N N . GLY A 1 71 ? -4.058 2.960 -16.824 1.00 98.38 71 GLY A N 1
ATOM 587 C CA . GLY A 1 71 ? -5.315 3.103 -16.089 1.00 98.38 71 GLY A CA 1
ATOM 588 C C . GLY A 1 71 ? -5.201 2.623 -14.640 1.00 98.38 71 GLY A C 1
ATOM 589 O O . GLY A 1 71 ? -5.631 3.332 -13.726 1.00 98.38 71 GLY A O 1
ATOM 590 N N . ASP A 1 72 ? -4.563 1.472 -14.431 1.00 98.25 72 ASP A N 1
ATOM 591 C CA . ASP A 1 72 ? -4.292 0.921 -13.102 1.00 98.25 72 ASP A CA 1
ATOM 592 C C . ASP A 1 72 ? -3.375 1.860 -12.304 1.00 98.25 72 ASP A C 1
ATOM 594 O O . ASP A 1 72 ? -3.717 2.243 -11.189 1.00 98.25 72 ASP A O 1
ATOM 598 N N . MET A 1 73 ? -2.270 2.332 -12.898 1.00 98.19 73 MET A N 1
ATOM 599 C CA . MET A 1 73 ? -1.348 3.270 -12.242 1.00 98.19 73 MET A CA 1
ATOM 600 C C . MET A 1 73 ? -2.036 4.578 -11.822 1.00 98.19 73 MET A C 1
ATOM 602 O O . MET A 1 73 ? -1.881 5.005 -10.684 1.00 98.19 73 MET A O 1
ATOM 606 N N . ILE A 1 74 ? -2.850 5.185 -12.695 1.00 97.94 74 ILE A N 1
ATOM 607 C CA . ILE A 1 74 ? -3.603 6.413 -12.370 1.00 97.94 74 ILE A CA 1
ATOM 608 C C . ILE A 1 74 ? -4.568 6.179 -11.202 1.00 97.94 74 ILE A C 1
ATOM 610 O O . ILE A 1 74 ? -4.785 7.070 -10.380 1.00 97.94 74 ILE A O 1
ATOM 614 N N . THR A 1 75 ? -5.173 4.994 -11.152 1.00 97.44 75 THR A N 1
ATOM 615 C CA . THR A 1 75 ? -6.092 4.606 -10.081 1.00 97.44 75 THR A CA 1
ATOM 616 C C . THR A 1 75 ? -5.328 4.463 -8.761 1.00 97.44 75 THR A C 1
ATOM 618 O O . THR A 1 75 ? -5.724 5.069 -7.770 1.00 97.44 75 THR A O 1
ATOM 621 N N . GLU A 1 76 ? -4.188 3.769 -8.750 1.00 97.31 76 GLU A N 1
ATOM 622 C CA . GLU A 1 76 ? -3.331 3.637 -7.560 1.00 97.31 76 GLU A CA 1
ATOM 623 C C . GLU A 1 76 ? -2.773 4.991 -7.072 1.00 97.31 76 GLU A C 1
ATOM 625 O O . GLU 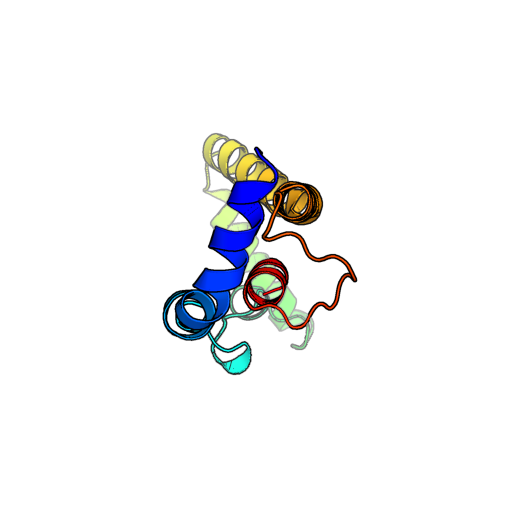A 1 76 ? -2.784 5.273 -5.871 1.00 97.31 76 GLU A O 1
ATOM 630 N N . ASP A 1 77 ? -2.391 5.895 -7.981 1.00 95.88 77 ASP A N 1
ATOM 631 C CA . ASP A 1 77 ? -1.918 7.251 -7.649 1.00 95.88 77 ASP A CA 1
ATOM 632 C C . ASP A 1 77 ? -3.002 8.126 -6.983 1.00 95.88 77 ASP A C 1
ATOM 634 O O . ASP A 1 77 ? -2.698 9.119 -6.312 1.00 95.88 77 ASP A O 1
ATOM 638 N N . ALA A 1 78 ? -4.282 7.752 -7.093 1.00 95.19 78 ALA A N 1
ATOM 639 C CA . ALA A 1 78 ? -5.388 8.428 -6.418 1.00 95.19 78 ALA A CA 1
ATOM 640 C C . ALA A 1 78 ? -5.522 8.060 -4.922 1.00 95.19 78 ALA A C 1
ATOM 642 O O . ALA A 1 78 ? -6.529 8.419 -4.297 1.00 95.19 78 ALA A O 1
ATOM 643 N N . LEU A 1 79 ? -4.513 7.410 -4.324 1.00 92.38 79 LEU A N 1
ATOM 644 C CA . LEU A 1 79 ? -4.480 6.906 -2.942 1.00 92.38 79 LEU A CA 1
ATOM 645 C C . LEU A 1 79 ? -5.003 7.889 -1.882 1.00 92.38 79 LEU A C 1
ATOM 647 O O . LEU A 1 79 ? -5.741 7.493 -0.976 1.00 92.38 79 LEU A O 1
ATOM 651 N N . LEU A 1 80 ? -4.687 9.184 -2.002 1.00 90.62 80 LEU A N 1
ATOM 652 C CA . LEU A 1 80 ? -5.167 10.212 -1.066 1.00 90.62 80 LEU A CA 1
ATOM 653 C C . LEU A 1 80 ? -6.705 10.263 -0.994 1.00 90.62 80 LEU A C 1
ATOM 655 O O . LEU A 1 80 ? -7.285 10.477 0.076 1.00 90.62 80 LEU A O 1
ATOM 659 N N . THR A 1 81 ? -7.379 10.034 -2.122 1.00 93.06 81 THR A N 1
ATOM 660 C CA . THR A 1 81 ? -8.844 9.970 -2.195 1.00 93.06 81 THR A CA 1
ATOM 661 C C . THR A 1 81 ? -9.375 8.746 -1.455 1.00 93.06 81 THR A C 1
ATOM 663 O O . THR A 1 81 ? -10.370 8.853 -0.737 1.00 93.06 81 THR A O 1
ATOM 666 N N . TYR A 1 82 ? -8.701 7.599 -1.560 1.00 93.19 82 TYR A N 1
ATOM 667 C CA . TYR A 1 82 ? -9.099 6.369 -0.869 1.00 93.19 82 TYR A CA 1
ATOM 668 C C . TYR A 1 82 ? -8.952 6.493 0.646 1.00 93.19 82 TYR A C 1
ATOM 670 O O . TYR A 1 82 ? -9.889 6.173 1.380 1.00 93.19 82 TYR A O 1
ATOM 678 N N . GLN A 1 83 ? -7.833 7.046 1.120 1.00 93.81 83 GLN A N 1
ATOM 679 C CA . GLN A 1 83 ? -7.639 7.294 2.548 1.00 93.81 83 GLN A CA 1
ATOM 680 C C . GLN A 1 83 ? -8.664 8.303 3.089 1.00 93.81 83 GLN A C 1
ATOM 682 O O . GLN A 1 83 ? -9.232 8.101 4.164 1.00 93.81 83 GLN A O 1
ATOM 687 N N . THR A 1 84 ? -8.953 9.364 2.327 1.00 92.94 84 THR A N 1
ATOM 688 C CA . THR A 1 84 ? -9.987 10.347 2.688 1.00 92.94 84 THR A CA 1
ATOM 689 C C . THR A 1 84 ? -11.356 9.687 2.789 1.00 92.94 84 THR A C 1
ATOM 691 O O . THR A 1 84 ? -12.063 9.916 3.766 1.00 92.94 84 THR A O 1
ATOM 694 N N . MET A 1 85 ? -11.714 8.830 1.827 1.00 95.38 85 MET A N 1
ATOM 695 C CA . MET A 1 85 ? -12.978 8.094 1.829 1.00 95.38 85 MET A CA 1
ATOM 696 C C . MET A 1 85 ? -13.135 7.263 3.108 1.00 95.38 85 MET A C 1
ATOM 698 O O . MET A 1 85 ? -14.158 7.392 3.782 1.00 95.38 85 MET A O 1
ATOM 702 N N . ILE A 1 86 ? -12.108 6.511 3.516 1.00 93.75 86 ILE A N 1
ATOM 703 C CA . ILE A 1 86 ? -12.136 5.738 4.770 1.00 93.75 86 ILE A CA 1
ATOM 704 C C . ILE A 1 86 ? -12.281 6.663 5.988 1.00 93.75 86 ILE A C 1
ATOM 706 O O . ILE A 1 86 ? -13.078 6.389 6.884 1.00 93.75 86 ILE A O 1
ATOM 710 N N . ASN A 1 87 ? -11.592 7.806 5.997 1.00 94.44 87 ASN A N 1
ATOM 711 C CA . ASN A 1 87 ? -11.705 8.806 7.063 1.00 94.44 87 ASN A CA 1
ATOM 712 C C . ASN A 1 87 ? -13.048 9.560 7.092 1.00 94.44 87 ASN A C 1
ATOM 714 O O . ASN A 1 87 ? -13.296 10.336 8.015 1.00 94.44 87 ASN A O 1
ATOM 718 N N . THR A 1 88 ? -13.953 9.316 6.141 1.00 94.06 88 THR A N 1
ATOM 719 C CA . THR A 1 88 ? -15.346 9.789 6.233 1.00 94.06 88 THR A CA 1
ATOM 720 C C . THR A 1 88 ? -16.290 8.782 6.895 1.00 94.06 88 THR A C 1
ATOM 722 O O . THR A 1 88 ? -17.442 9.118 7.167 1.00 94.06 88 THR A O 1
ATOM 725 N N . LEU A 1 89 ? -15.830 7.559 7.182 1.00 93.75 89 LEU A N 1
ATOM 726 C CA . LEU A 1 89 ? -16.660 6.500 7.751 1.00 93.75 89 LEU A CA 1
ATOM 727 C C . LEU A 1 89 ? -16.836 6.673 9.269 1.00 93.75 89 LEU A C 1
ATOM 729 O O . LEU A 1 89 ? -15.877 6.636 10.046 1.00 93.75 89 LEU A O 1
ATOM 733 N N . ASP A 1 90 ? -18.093 6.816 9.699 1.00 92.75 90 ASP A N 1
ATOM 734 C CA . ASP A 1 90 ? -18.457 6.906 11.115 1.00 92.75 90 ASP A CA 1
ATOM 735 C C . ASP A 1 90 ? -17.950 5.678 11.899 1.00 92.75 90 ASP A C 1
ATOM 737 O O . ASP A 1 90 ? -18.210 4.534 11.523 1.00 92.75 90 ASP A O 1
ATOM 741 N N . GLY A 1 91 ? -17.270 5.919 13.023 1.00 91.56 91 GLY A N 1
ATOM 742 C CA . GLY A 1 91 ? -16.813 4.885 13.961 1.00 91.56 91 GLY A CA 1
ATOM 743 C C . GLY A 1 91 ? -15.439 4.275 13.686 1.00 91.56 91 GLY A C 1
ATOM 744 O O . GLY A 1 91 ? -14.903 3.624 14.577 1.00 91.56 91 GLY A O 1
ATOM 745 N N . VAL A 1 92 ? -14.847 4.521 12.513 1.00 94.75 92 VAL A N 1
ATOM 746 C CA . VAL A 1 92 ? -13.496 4.028 12.164 1.00 94.75 92 VAL A CA 1
ATOM 747 C C . VAL A 1 92 ? -12.537 5.123 11.693 1.00 94.75 92 VAL A C 1
ATOM 749 O O . VAL A 1 92 ? -11.333 4.878 11.612 1.00 94.75 92 VAL A O 1
ATOM 752 N N . ARG A 1 93 ? -13.048 6.325 11.392 1.00 94.56 93 ARG A N 1
ATOM 753 C CA . ARG A 1 93 ? -12.230 7.462 10.959 1.00 94.56 93 ARG A CA 1
ATOM 754 C C . ARG A 1 93 ? -11.150 7.840 11.971 1.00 94.56 93 ARG A C 1
ATOM 756 O O . ARG A 1 93 ? -11.342 7.756 13.186 1.00 94.56 93 ARG A O 1
ATOM 763 N N . ASP A 1 94 ? -10.032 8.336 11.459 1.00 95.06 94 ASP A N 1
ATOM 764 C CA . ASP A 1 94 ? -8.984 8.925 12.280 1.00 95.06 94 ASP A CA 1
ATOM 765 C C . ASP A 1 94 ? -9.313 10.384 12.631 1.00 95.06 94 ASP A C 1
ATOM 767 O O . ASP A 1 94 ? -9.237 11.278 11.793 1.00 95.06 94 ASP A O 1
ATOM 771 N N . GLU A 1 95 ? -9.670 10.631 13.891 1.00 90.50 95 GLU A N 1
ATOM 772 C CA . GLU A 1 95 ? -10.059 11.962 14.385 1.00 90.50 95 GLU A CA 1
ATOM 773 C C . GLU A 1 95 ? -8.890 12.957 14.483 1.00 90.50 95 GLU A C 1
ATOM 775 O O . GLU A 1 95 ? -9.114 14.165 14.548 1.00 90.50 95 GLU A O 1
ATOM 780 N N . THR A 1 96 ? -7.643 12.477 14.555 1.00 94.00 96 THR A N 1
ATOM 781 C CA . THR A 1 96 ? -6.472 13.336 14.821 1.00 94.00 96 THR A CA 1
ATOM 782 C C . THR A 1 96 ? -5.390 13.249 13.750 1.00 94.00 96 THR A C 1
ATOM 784 O O . THR A 1 96 ? -4.424 14.008 13.803 1.00 94.00 96 THR A O 1
ATOM 787 N N . GLY A 1 97 ? -5.516 12.311 12.808 1.00 91.75 97 GLY A N 1
ATOM 788 C CA . GLY A 1 97 ? -4.459 11.943 11.861 1.00 91.75 97 GLY A CA 1
ATOM 789 C C . GLY A 1 97 ? -3.350 11.083 12.482 1.00 91.75 97 GLY A C 1
ATOM 790 O O . GLY A 1 97 ? -2.401 10.704 11.798 1.00 91.75 97 GLY A O 1
ATOM 791 N N . ALA A 1 98 ? -3.451 10.781 13.779 1.00 95.56 98 ALA A N 1
ATOM 792 C CA . ALA A 1 98 ? -2.511 9.945 14.516 1.00 95.56 98 ALA A CA 1
ATOM 793 C C . ALA A 1 98 ? -3.200 9.173 15.657 1.00 95.56 98 ALA A C 1
ATOM 795 O O . ALA A 1 98 ? -2.557 8.819 16.649 1.00 95.56 98 ALA A O 1
ATOM 796 N N . SER A 1 99 ? -4.511 8.921 15.559 1.00 96.25 99 SER A N 1
ATOM 797 C CA . SER A 1 99 ? -5.254 8.223 16.610 1.00 96.25 99 SER A CA 1
ATOM 798 C C . SER A 1 99 ? -4.653 6.841 16.890 1.00 96.25 99 SER A C 1
ATOM 800 O O . SER A 1 99 ? -4.192 6.133 15.983 1.00 96.25 99 SER A O 1
ATOM 802 N N . ALA A 1 100 ? -4.656 6.460 18.169 1.00 95.25 100 ALA A N 1
ATOM 803 C CA . ALA A 1 100 ? -4.144 5.177 18.639 1.00 95.25 100 ALA A CA 1
ATOM 804 C C . ALA A 1 100 ? -5.128 4.011 18.423 1.00 95.25 100 ALA A C 1
ATOM 806 O O . ALA A 1 100 ? -4.734 2.858 18.633 1.00 95.25 100 ALA A O 1
ATOM 807 N N . SER A 1 101 ? -6.367 4.304 18.005 1.00 96.50 101 SER A N 1
ATOM 808 C CA . SER A 1 101 ? -7.379 3.296 17.677 1.00 96.50 101 SER A CA 1
ATOM 809 C C . SER A 1 101 ? -6.849 2.322 16.613 1.00 96.50 101 SER A C 1
ATOM 811 O O . SER A 1 101 ? -6.170 2.753 15.674 1.00 96.50 101 SER A O 1
ATOM 813 N N . PRO A 1 102 ? -7.138 1.013 16.722 1.00 97.19 102 PRO A N 1
ATOM 814 C CA . PRO A 1 102 ? -6.737 0.031 15.717 1.00 97.19 102 PRO A CA 1
ATOM 815 C C . PRO A 1 102 ? -7.304 0.343 14.330 1.00 97.19 102 PRO A C 1
ATOM 817 O O . PRO A 1 102 ? -6.618 0.119 13.338 1.00 97.19 102 PRO A O 1
ATOM 820 N N . TRP A 1 103 ? -8.497 0.936 14.246 1.00 97.50 103 TRP A N 1
ATOM 821 C CA . TRP A 1 103 ? -9.089 1.357 12.975 1.00 97.50 103 TRP A CA 1
ATOM 822 C C . TRP A 1 103 ? -8.265 2.450 12.293 1.00 97.50 103 TRP A C 1
ATOM 824 O O . TRP A 1 103 ? -7.947 2.354 11.112 1.00 97.50 103 TRP A O 1
ATOM 834 N N . ALA A 1 104 ? -7.837 3.450 13.064 1.00 96.88 104 ALA A N 1
ATOM 835 C CA . ALA A 1 104 ? -6.992 4.525 12.564 1.00 96.88 104 ALA A CA 1
ATOM 836 C C . ALA A 1 104 ? -5.586 4.027 12.189 1.00 96.88 104 ALA A C 1
ATOM 838 O O . ALA A 1 104 ? -5.028 4.457 11.184 1.00 96.88 104 ALA A O 1
ATOM 839 N N . LYS A 1 105 ? -5.017 3.090 12.960 1.00 96.69 105 LYS A N 1
ATOM 840 C CA . LYS A 1 105 ? -3.742 2.443 12.612 1.00 96.69 105 LYS A CA 1
ATOM 841 C C . LYS A 1 105 ? -3.843 1.704 11.283 1.00 96.69 105 LYS A C 1
ATOM 843 O O . LYS A 1 105 ? -2.999 1.941 10.430 1.00 96.69 105 LYS A O 1
ATOM 848 N N . TRP A 1 106 ? -4.881 0.888 11.093 1.00 97.12 106 TRP A N 1
ATOM 849 C CA . TRP A 1 106 ? -5.129 0.185 9.833 1.00 97.12 106 TRP A CA 1
ATOM 850 C C . TRP A 1 106 ? -5.219 1.153 8.643 1.00 97.12 106 TRP A C 1
ATOM 852 O O . TRP A 1 106 ? -4.543 0.947 7.648 1.00 97.12 106 TRP A O 1
ATOM 862 N N . THR A 1 107 ? -5.966 2.254 8.771 1.00 95.94 107 THR A N 1
ATOM 863 C CA . THR A 1 107 ? -6.122 3.272 7.708 1.00 95.94 107 THR A CA 1
ATOM 864 C C . THR A 1 107 ? -4.816 3.979 7.310 1.00 95.94 107 THR A C 1
ATOM 866 O O . THR A 1 107 ? -4.723 4.538 6.216 1.00 95.94 107 THR A O 1
ATOM 869 N N . ARG A 1 108 ? -3.815 4.014 8.197 1.00 95.44 108 ARG A N 1
ATOM 870 C CA . ARG A 1 108 ? -2.504 4.637 7.936 1.00 95.44 108 ARG A CA 1
ATOM 871 C C . ARG A 1 108 ? -1.412 3.636 7.550 1.00 95.44 108 ARG A C 1
ATOM 873 O O . ARG A 1 108 ? -0.300 4.082 7.279 1.00 95.44 108 ARG A O 1
ATOM 880 N N . SER A 1 109 ? -1.694 2.336 7.644 1.00 88.25 109 SER A N 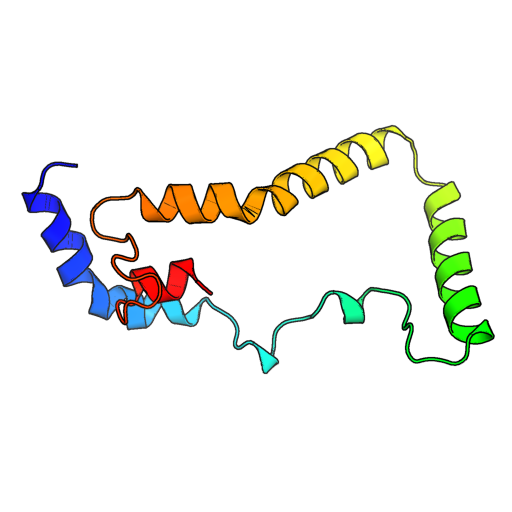1
ATOM 881 C CA . SER A 1 109 ? -0.711 1.270 7.411 1.00 88.25 109 SER A CA 1
ATOM 882 C C . SER A 1 109 ? -0.582 0.906 5.940 1.00 88.25 109 SER A C 1
ATOM 884 O O . SER A 1 109 ? -1.509 1.232 5.168 1.00 88.25 109 SER A O 1
#

pLDDT: mean 96.0, std 2.49, range [84.88, 98.44]

Organism: Vitis vinifera (NCBI:txid29760)

Radius of gyration: 20.71 Å; chains: 1; bounding box: 55×24×49 Å